Protein AF-A0A562VFV6-F1 (afdb_monomer_lite)

pLDDT: mean 75.61, std 17.49, range [43.47, 95.12]

Organism: NCBI:txid345631

Foldseek 3Di:
DDDDDDPDDDDPDPPPPPQVVVVVVVVVVVVVCVVVVFADDKDFDDDPRGTDDIDDDGDDPPDDDPDD

Sequence (68 aa):
MNNRKNISSMGSRPVQRVRDDKYSRLVEVISDLIDKEFTGHLKINFSQGGIGRIEKFEEILRGTVPGE

Secondary structure (DSSP, 8-state):
----------------SHHHHHHHHHHHHHHHHHHTT--EEEEEEEETTEEEEEEEEE-------S--

Structure (mmCIF, N/CA/C/O backbone):
data_AF-A0A562VFV6-F1
#
_entry.id   AF-A0A562VFV6-F1
#
loop_
_atom_site.group_PDB
_atom_site.id
_atom_site.type_symbol
_atom_site.label_atom_id
_atom_site.label_alt_id
_atom_site.label_comp_id
_atom_site.label_asym_id
_atom_site.label_entity_id
_atom_site.label_seq_id
_atom_site.pdbx_PDB_ins_code
_atom_site.Cartn_x
_atom_site.Cartn_y
_atom_site.Cartn_z
_atom_site.occupancy
_atom_site.B_iso_or_equiv
_atom_site.auth_seq_id
_atom_site.auth_comp_id
_atom_site.auth_asym_id
_atom_site.auth_atom_id
_atom_site.pdbx_PDB_model_num
ATOM 1 N N . MET A 1 1 ? 42.903 -31.962 -41.836 1.00 43.97 1 MET A N 1
ATOM 2 C CA . MET A 1 1 ? 42.449 -30.553 -41.797 1.00 43.97 1 MET A CA 1
ATOM 3 C C . MET A 1 1 ? 41.181 -30.488 -40.964 1.00 43.97 1 MET A C 1
ATOM 5 O O . MET A 1 1 ? 40.154 -30.998 -41.384 1.00 43.97 1 MET A O 1
ATOM 9 N N . ASN A 1 2 ? 41.288 -29.948 -39.751 1.00 43.47 2 ASN A N 1
ATOM 10 C CA . ASN A 1 2 ? 40.171 -29.777 -38.824 1.00 43.47 2 ASN A CA 1
ATOM 11 C C . ASN A 1 2 ? 39.392 -28.521 -39.217 1.00 43.47 2 ASN A C 1
ATOM 13 O O . ASN A 1 2 ? 40.008 -27.464 -39.315 1.00 43.47 2 ASN A O 1
ATOM 17 N N . ASN A 1 3 ? 38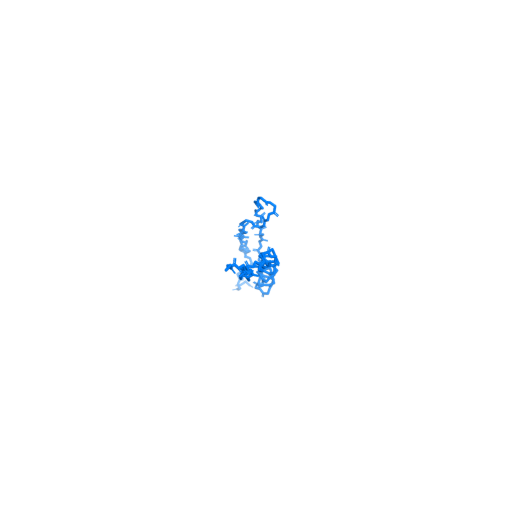.066 -28.590 -39.366 1.00 48.22 3 ASN A N 1
ATOM 18 C CA . ASN A 1 3 ? 37.250 -27.376 -39.349 1.00 48.22 3 ASN A CA 1
ATOM 19 C C . ASN A 1 3 ? 35.925 -27.572 -38.594 1.00 48.22 3 ASN A C 1
ATOM 21 O O . ASN A 1 3 ? 34.912 -27.995 -39.134 1.00 48.22 3 ASN A O 1
ATOM 25 N N . ARG A 1 4 ? 36.027 -27.227 -37.304 1.00 47.75 4 ARG A N 1
ATOM 26 C CA . ARG A 1 4 ? 35.094 -26.442 -36.482 1.00 47.75 4 ARG A CA 1
ATOM 27 C C . ARG A 1 4 ? 33.645 -26.922 -36.358 1.00 47.75 4 ARG A C 1
ATOM 29 O O . ARG A 1 4 ? 32.738 -26.476 -37.047 1.00 47.75 4 ARG A O 1
ATOM 36 N N . LYS A 1 5 ? 33.444 -27.683 -35.278 1.00 52.62 5 LYS A N 1
ATOM 37 C CA . LYS A 1 5 ? 32.257 -27.597 -34.421 1.00 52.62 5 LYS A CA 1
ATOM 38 C C . LYS A 1 5 ? 32.036 -26.128 -34.019 1.00 52.62 5 LYS A C 1
ATOM 40 O O . LYS A 1 5 ? 32.844 -25.590 -33.272 1.00 52.62 5 LYS A O 1
ATOM 45 N N . ASN A 1 6 ? 30.951 -25.514 -34.481 1.00 49.62 6 ASN A N 1
ATOM 46 C CA . ASN A 1 6 ? 30.396 -24.291 -33.898 1.00 49.62 6 ASN A CA 1
ATOM 47 C C . ASN A 1 6 ? 28.963 -24.594 -33.456 1.00 49.62 6 ASN A C 1
ATOM 49 O O . ASN A 1 6 ? 28.000 -24.329 -34.164 1.00 49.62 6 ASN A O 1
ATOM 53 N N . ILE A 1 7 ? 28.846 -25.191 -32.273 1.00 59.19 7 ILE A N 1
ATOM 54 C CA . ILE A 1 7 ? 27.612 -25.179 -31.489 1.00 59.19 7 ILE A CA 1
ATOM 55 C C . ILE A 1 7 ? 27.948 -24.300 -30.290 1.00 59.19 7 ILE A C 1
ATOM 57 O O . ILE A 1 7 ? 28.400 -24.781 -29.253 1.00 59.19 7 ILE A O 1
ATOM 61 N N . SER A 1 8 ? 27.849 -22.984 -30.477 1.00 51.84 8 SER A N 1
ATOM 62 C CA . SER A 1 8 ? 27.915 -22.043 -29.365 1.00 51.84 8 SER A CA 1
ATOM 63 C C . SER A 1 8 ? 26.599 -22.126 -28.603 1.00 51.84 8 SER A C 1
ATOM 65 O O . SER A 1 8 ? 25.542 -21.712 -29.076 1.00 51.84 8 SER A O 1
ATOM 67 N N . SER A 1 9 ? 26.717 -22.732 -27.432 1.00 57.03 9 SER A N 1
ATOM 68 C CA . SER A 1 9 ? 25.749 -22.840 -26.358 1.00 57.03 9 SER A CA 1
ATOM 69 C C . SER A 1 9 ? 25.177 -21.497 -25.902 1.00 57.03 9 SER A C 1
ATOM 71 O O . SER A 1 9 ? 25.905 -20.514 -25.821 1.00 57.03 9 SER A O 1
ATOM 73 N N . MET A 1 10 ? 23.920 -21.557 -25.459 1.00 55.31 10 MET A N 1
ATOM 74 C CA . MET A 1 10 ? 23.305 -20.756 -24.393 1.00 55.31 10 MET A CA 1
ATOM 75 C C . MET A 1 10 ? 23.398 -19.229 -24.482 1.00 55.31 10 MET A C 1
ATOM 77 O O . MET A 1 10 ? 24.412 -18.601 -24.199 1.00 55.31 10 MET A O 1
ATOM 81 N N . GLY A 1 11 ? 22.228 -18.633 -24.697 1.00 51.00 11 GLY A N 1
ATOM 82 C CA . GLY A 1 11 ? 21.979 -17.227 -24.430 1.00 51.00 11 GLY A CA 1
ATOM 83 C C . GLY A 1 11 ? 20.494 -16.893 -24.372 1.00 51.00 11 GLY A C 1
ATOM 84 O O . GLY A 1 11 ? 20.107 -15.821 -24.823 1.00 51.00 11 GLY A O 1
ATOM 85 N N . SER A 1 12 ? 19.640 -17.783 -23.852 1.00 58.56 12 SER A N 1
ATOM 86 C CA . SER A 1 12 ? 18.302 -17.359 -23.433 1.00 58.56 12 SER A CA 1
ATOM 87 C C . SER A 1 12 ? 18.505 -16.306 -22.347 1.00 58.56 12 SER A C 1
ATOM 89 O O . SER A 1 12 ? 18.971 -16.634 -21.259 1.00 58.56 12 SER A O 1
ATOM 91 N N . ARG A 1 13 ? 18.219 -15.035 -22.633 1.00 59.84 13 ARG A N 1
ATOM 92 C CA . ARG A 1 13 ? 18.091 -13.998 -21.604 1.00 59.84 13 ARG A CA 1
ATOM 93 C C . ARG A 1 13 ? 16.622 -13.941 -21.178 1.00 59.84 13 ARG A C 1
ATOM 95 O O . ARG A 1 13 ? 15.869 -13.209 -21.816 1.00 59.84 13 ARG A O 1
ATOM 102 N N . PRO A 1 14 ? 16.161 -14.645 -20.129 1.00 58.88 14 PRO A N 1
ATOM 103 C CA . PRO A 1 14 ? 14.879 -14.326 -19.539 1.00 58.88 14 PRO A CA 1
ATOM 104 C C . PRO A 1 14 ? 15.143 -13.313 -18.429 1.00 58.88 14 PRO A C 1
ATOM 106 O O . PRO A 1 14 ? 15.296 -13.683 -17.273 1.00 58.88 14 PRO A O 1
ATOM 109 N N . VAL A 1 15 ? 15.237 -12.025 -18.749 1.00 55.47 15 VAL A N 1
ATOM 110 C CA . VAL A 1 15 ? 15.265 -11.007 -17.680 1.00 55.47 15 VAL A CA 1
ATOM 111 C C . VAL A 1 15 ? 14.249 -9.916 -17.968 1.00 55.47 15 VAL A C 1
ATOM 113 O O . VAL A 1 15 ? 14.530 -8.725 -17.952 1.00 55.47 15 VAL A O 1
ATOM 116 N N . GLN A 1 16 ? 13.023 -10.357 -18.227 1.00 54.03 16 GLN A N 1
ATOM 117 C CA . GLN A 1 16 ? 11.846 -9.501 -18.253 1.00 54.03 16 GLN A CA 1
ATOM 118 C C . GLN A 1 16 ? 10.729 -10.193 -17.459 1.00 54.03 16 GLN A C 1
ATOM 120 O O . GLN A 1 16 ? 9.723 -10.601 -18.017 1.00 54.03 16 GLN A O 1
ATOM 125 N N . ARG A 1 17 ? 10.960 -10.429 -16.161 1.00 53.12 17 ARG A N 1
ATOM 126 C CA . ARG A 1 17 ? 9.924 -10.932 -15.229 1.00 53.12 17 ARG A CA 1
ATOM 127 C C . ARG A 1 17 ? 9.893 -10.220 -13.877 1.00 53.12 17 ARG A C 1
ATOM 129 O O . ARG A 1 17 ? 8.862 -10.173 -13.240 1.00 53.12 17 ARG A O 1
ATOM 136 N N . VAL A 1 18 ? 10.980 -9.559 -13.479 1.00 55.56 18 VAL A N 1
ATOM 137 C CA . VAL A 1 18 ? 11.091 -8.988 -12.123 1.00 55.56 18 VAL A CA 1
ATOM 138 C C . VAL A 1 18 ? 10.220 -7.737 -11.906 1.00 55.56 18 VAL A C 1
ATOM 140 O O . VAL A 1 18 ? 9.926 -7.382 -10.767 1.00 55.56 18 VAL A O 1
ATOM 143 N N . ARG A 1 19 ? 9.825 -7.028 -12.977 1.00 55.03 19 ARG A N 1
ATOM 144 C CA . ARG A 1 19 ? 9.002 -5.811 -12.853 1.00 55.03 19 ARG A CA 1
ATOM 145 C C . ARG A 1 19 ? 7.563 -6.133 -12.456 1.00 55.03 19 ARG A C 1
ATOM 147 O O . ARG A 1 19 ? 7.085 -5.527 -11.503 1.00 55.03 19 ARG A O 1
ATOM 154 N N . ASP A 1 20 ? 6.932 -7.098 -13.119 1.00 60.09 20 ASP A N 1
ATOM 155 C CA . ASP A 1 20 ? 5.542 -7.474 -12.836 1.00 60.09 20 ASP A CA 1
ATOM 156 C C . ASP A 1 20 ? 5.393 -8.001 -11.403 1.00 60.09 20 ASP A C 1
ATOM 158 O O . ASP A 1 20 ? 4.479 -7.601 -10.688 1.00 60.09 20 ASP A O 1
ATOM 162 N N . ASP A 1 21 ? 6.385 -8.755 -10.918 1.00 78.19 21 ASP A N 1
ATOM 163 C CA . ASP A 1 21 ? 6.354 -9.367 -9.587 1.00 78.19 21 ASP A CA 1
ATOM 164 C C . ASP A 1 21 ? 6.195 -8.354 -8.440 1.00 78.19 21 ASP A C 1
ATOM 166 O O . ASP A 1 21 ? 5.526 -8.630 -7.444 1.00 78.19 21 ASP A O 1
ATOM 170 N N . LYS A 1 22 ? 6.815 -7.170 -8.536 1.00 80.44 22 LYS A N 1
ATOM 171 C CA . LYS A 1 22 ? 6.736 -6.160 -7.464 1.00 80.44 22 LYS A CA 1
ATOM 172 C C . LYS A 1 22 ? 5.400 -5.428 -7.449 1.00 80.44 22 LYS A C 1
ATOM 174 O O . LYS A 1 22 ? 4.909 -5.101 -6.371 1.00 80.44 22 LYS A O 1
ATOM 179 N N . TYR A 1 23 ? 4.837 -5.159 -8.624 1.00 84.75 23 TYR A N 1
ATOM 180 C CA . TYR A 1 23 ? 3.528 -4.522 -8.731 1.00 84.75 23 TYR A CA 1
ATOM 181 C C . TYR A 1 23 ? 2.425 -5.479 -8.289 1.00 84.75 23 TYR A C 1
ATOM 183 O O . TYR A 1 23 ? 1.595 -5.083 -7.477 1.00 84.75 23 TYR A O 1
ATOM 191 N N . SER A 1 24 ? 2.465 -6.740 -8.728 1.00 87.25 24 SER A N 1
ATOM 192 C CA . SER A 1 24 ? 1.513 -7.762 -8.282 1.00 87.25 24 SER A CA 1
ATOM 193 C C . SER A 1 24 ? 1.534 -7.933 -6.763 1.00 87.25 24 SER A C 1
ATOM 195 O O . SER A 1 24 ? 0.483 -7.879 -6.136 1.00 87.25 24 SER A O 1
ATOM 197 N N . ARG A 1 25 ? 2.722 -7.995 -6.146 1.00 85.50 25 ARG A N 1
ATOM 198 C CA . ARG A 1 25 ? 2.845 -8.044 -4.677 1.00 85.50 25 ARG A CA 1
ATOM 199 C C . ARG A 1 25 ? 2.295 -6.804 -3.980 1.00 85.50 25 ARG A C 1
ATOM 201 O O . ARG A 1 25 ? 1.723 -6.919 -2.905 1.00 85.50 25 ARG A O 1
ATOM 208 N N . LEU A 1 26 ? 2.482 -5.613 -4.555 1.00 88.56 26 LEU A N 1
ATOM 209 C CA . LEU A 1 26 ? 1.897 -4.395 -3.991 1.00 88.56 26 LEU A CA 1
ATOM 210 C C . LEU A 1 26 ? 0.366 -4.461 -4.030 1.00 88.56 26 LEU A C 1
ATOM 212 O O . LEU A 1 26 ? -0.271 -4.093 -3.049 1.00 88.56 26 LEU A O 1
ATOM 216 N N . VAL A 1 27 ? -0.211 -4.941 -5.134 1.00 91.88 27 VAL A N 1
ATOM 217 C CA . VAL A 1 27 ? -1.663 -5.128 -5.257 1.00 91.88 27 VAL A CA 1
ATOM 218 C C . VAL A 1 27 ? -2.166 -6.132 -4.222 1.00 91.88 27 VAL A C 1
ATOM 220 O O . VAL A 1 27 ? -3.100 -5.807 -3.502 1.00 91.88 27 VAL A O 1
ATOM 223 N N . GLU A 1 28 ? -1.509 -7.286 -4.075 1.00 91.31 28 GLU A N 1
ATOM 224 C CA . GLU A 1 28 ? -1.854 -8.291 -3.056 1.00 91.31 28 GLU A CA 1
ATOM 225 C C . GLU A 1 28 ? -1.824 -7.706 -1.638 1.00 91.31 28 GLU A C 1
ATOM 227 O O . GLU A 1 28 ? -2.761 -7.903 -0.869 1.00 91.31 28 GLU A O 1
ATOM 232 N N . VAL A 1 29 ? -0.788 -6.929 -1.301 1.00 90.31 29 VAL A N 1
ATOM 233 C CA . VAL A 1 29 ? -0.687 -6.261 0.006 1.00 90.31 29 VAL A CA 1
ATOM 234 C C . VAL A 1 29 ? -1.813 -5.248 0.204 1.00 90.31 29 VAL A C 1
ATOM 236 O O . VAL A 1 29 ? -2.377 -5.180 1.290 1.00 90.31 29 VAL A O 1
ATOM 239 N N . ILE A 1 30 ? -2.148 -4.452 -0.814 1.00 93.06 30 ILE A N 1
ATOM 240 C CA . ILE A 1 30 ? -3.247 -3.482 -0.720 1.00 93.06 30 ILE A CA 1
ATOM 241 C C . ILE A 1 30 ? -4.587 -4.203 -0.542 1.00 93.06 30 ILE A C 1
ATOM 243 O O . ILE A 1 30 ? -5.371 -3.787 0.305 1.00 93.06 30 ILE A O 1
ATOM 247 N N . SER A 1 31 ? -4.838 -5.284 -1.284 1.00 94.94 31 SER A N 1
ATOM 248 C CA . SER A 1 31 ? -6.045 -6.102 -1.127 1.00 94.94 31 SER A CA 1
ATOM 249 C C . SER A 1 31 ? -6.172 -6.651 0.293 1.00 94.94 31 SER A C 1
ATOM 251 O O . SER A 1 31 ? -7.198 -6.456 0.933 1.00 94.94 31 SER A O 1
ATOM 253 N N . ASP A 1 32 ? -5.097 -7.227 0.828 1.00 93.69 32 ASP A N 1
ATOM 254 C CA . ASP A 1 32 ? -5.078 -7.794 2.180 1.00 93.69 32 ASP A CA 1
ATOM 255 C C . ASP A 1 32 ? -5.269 -6.717 3.271 1.00 93.69 32 ASP A C 1
ATOM 257 O O . ASP A 1 32 ? -5.816 -6.984 4.340 1.00 93.69 32 ASP A O 1
ATOM 261 N N . LEU A 1 33 ? -4.850 -5.473 3.010 1.00 92.69 33 LEU A N 1
ATOM 262 C CA . LEU A 1 33 ? -5.111 -4.330 3.892 1.00 92.69 33 LEU A CA 1
ATOM 263 C C . LEU A 1 33 ? -6.569 -3.866 3.832 1.00 92.69 33 LEU A C 1
ATOM 265 O O . LEU A 1 33 ? -7.126 -3.527 4.874 1.00 92.69 33 LEU A O 1
ATOM 269 N N . ILE A 1 34 ? -7.184 -3.867 2.647 1.00 91.88 34 ILE A N 1
ATOM 270 C CA . ILE A 1 34 ? -8.612 -3.559 2.481 1.00 91.88 34 ILE A CA 1
ATOM 271 C C . ILE A 1 34 ? -9.455 -4.591 3.238 1.00 91.88 34 ILE A C 1
ATOM 273 O O . ILE A 1 34 ? -10.322 -4.203 4.018 1.00 91.88 34 ILE A O 1
ATOM 277 N N . ASP A 1 35 ? -9.154 -5.881 3.072 1.00 95.12 35 ASP A N 1
ATOM 278 C CA . ASP A 1 35 ? -9.889 -6.978 3.717 1.00 95.12 35 ASP A CA 1
ATOM 279 C C . ASP A 1 35 ? -9.785 -6.942 5.250 1.00 95.12 35 ASP A C 1
ATOM 281 O O . ASP A 1 35 ? -10.682 -7.400 5.955 1.00 95.12 35 ASP A O 1
ATOM 285 N N . LYS A 1 36 ? -8.694 -6.376 5.777 1.00 91.31 36 LYS A N 1
ATOM 286 C CA . LYS A 1 36 ? -8.454 -6.200 7.218 1.00 91.31 36 LYS A CA 1
ATOM 287 C C . LYS A 1 36 ? -8.966 -4.870 7.764 1.00 91.31 36 LYS A C 1
ATOM 289 O O . LYS A 1 36 ? -8.598 -4.512 8.880 1.00 91.31 36 LYS A O 1
ATOM 294 N N . GLU A 1 37 ? -9.754 -4.138 6.977 1.00 90.69 37 GLU A N 1
ATOM 295 C CA . GLU A 1 37 ? -10.300 -2.826 7.341 1.00 90.69 37 GLU A CA 1
ATOM 296 C C . GLU A 1 37 ? -9.203 -1.865 7.828 1.00 90.69 37 GLU A C 1
ATOM 298 O O . GLU A 1 37 ? -9.373 -1.118 8.790 1.00 90.69 37 GLU A O 1
ATOM 303 N N . PHE A 1 38 ? -8.035 -1.910 7.176 1.00 90.50 38 PHE A N 1
ATOM 304 C CA . PHE A 1 38 ? -6.885 -1.106 7.568 1.00 90.50 38 PHE A CA 1
ATOM 305 C C . PHE A 1 38 ? -7.223 0.388 7.578 1.00 90.50 38 PHE A C 1
ATOM 307 O O . PHE A 1 38 ? -7.613 0.967 6.562 1.00 90.50 38 PHE A O 1
ATOM 314 N N . THR A 1 39 ? -6.964 1.026 8.716 1.00 90.62 39 THR A N 1
ATOM 315 C CA . THR A 1 39 ? -7.065 2.471 8.905 1.00 90.62 39 THR A CA 1
ATOM 316 C C . THR A 1 39 ? -5.671 3.082 8.975 1.00 90.62 39 THR A C 1
ATOM 318 O O . THR A 1 39 ? -4.836 2.681 9.786 1.00 90.62 39 THR A O 1
ATOM 321 N N . GLY A 1 40 ? -5.393 4.053 8.110 1.00 91.06 40 GLY A N 1
ATOM 322 C CA . GLY A 1 40 ? -4.112 4.751 8.054 1.00 91.06 40 GLY A CA 1
ATOM 323 C C . GLY A 1 40 ? -3.635 4.967 6.623 1.00 91.06 40 GLY A C 1
ATOM 324 O O . GLY A 1 40 ? -4.439 5.125 5.705 1.00 91.06 40 GLY A O 1
ATOM 325 N N . HIS A 1 41 ? -2.318 4.989 6.407 1.00 92.25 41 HIS A N 1
ATOM 326 C CA . HIS A 1 41 ? -1.747 5.235 5.082 1.00 92.25 41 HIS A CA 1
ATOM 327 C C . HIS A 1 41 ? -0.507 4.386 4.782 1.00 92.25 41 HIS A C 1
ATOM 329 O O . HIS A 1 41 ? 0.223 3.934 5.668 1.00 92.25 41 HIS A O 1
ATOM 335 N N . LEU A 1 42 ? -0.256 4.193 3.486 1.00 93.25 42 LEU A N 1
ATOM 336 C CA . LEU A 1 42 ? 0.957 3.573 2.965 1.00 93.25 42 LEU A CA 1
ATOM 337 C C . LEU A 1 42 ? 1.859 4.634 2.339 1.00 93.25 42 LEU A C 1
ATOM 339 O O . LEU A 1 42 ? 1.398 5.481 1.573 1.00 93.25 42 LEU A O 1
ATOM 343 N N . LYS A 1 43 ? 3.163 4.545 2.592 1.00 94.12 43 LYS A N 1
ATOM 344 C CA . LYS A 1 43 ? 4.179 5.348 1.906 1.00 94.12 43 LYS A CA 1
ATOM 345 C C . LYS A 1 43 ? 5.012 4.457 0.999 1.00 94.12 43 LYS A C 1
ATOM 347 O O . LYS A 1 43 ? 5.719 3.564 1.464 1.00 94.12 43 LYS A O 1
ATOM 352 N N . ILE A 1 44 ? 4.962 4.735 -0.299 1.00 91.81 44 ILE A N 1
ATOM 353 C CA . ILE A 1 44 ? 5.726 4.008 -1.314 1.00 91.81 44 ILE A CA 1
ATOM 354 C C . ILE A 1 44 ? 6.920 4.863 -1.730 1.00 91.81 44 ILE A C 1
ATOM 356 O O . ILE A 1 44 ? 6.772 5.964 -2.252 1.00 91.81 44 ILE A O 1
ATOM 360 N N . ASN A 1 45 ? 8.118 4.340 -1.505 1.00 92.50 45 ASN A N 1
ATOM 361 C CA . ASN A 1 45 ? 9.373 4.961 -1.890 1.00 92.50 45 ASN A CA 1
ATOM 362 C C . ASN A 1 45 ? 9.879 4.297 -3.173 1.00 92.50 45 ASN A C 1
ATOM 364 O O . ASN A 1 45 ? 10.096 3.079 -3.219 1.00 92.50 45 ASN A O 1
ATOM 368 N N . PHE A 1 46 ? 10.107 5.112 -4.197 1.00 90.88 46 PHE A N 1
ATOM 369 C CA . PHE A 1 46 ? 10.673 4.678 -5.468 1.00 90.88 46 PHE A CA 1
ATOM 370 C C . PHE A 1 46 ? 12.194 4.858 -5.474 1.00 90.88 46 PHE A C 1
ATOM 372 O O . PHE A 1 46 ? 12.717 5.816 -4.909 1.00 90.88 46 PHE A O 1
ATOM 379 N N . SER A 1 47 ? 12.910 3.944 -6.125 1.00 91.31 47 SER A N 1
ATOM 380 C CA . SER A 1 47 ? 14.355 4.045 -6.354 1.00 91.31 47 SER A CA 1
ATOM 381 C C . SER A 1 47 ? 14.691 3.533 -7.750 1.00 91.31 47 SER A C 1
ATOM 383 O O . SER A 1 47 ? 14.165 2.501 -8.168 1.00 91.31 47 SER A O 1
ATOM 385 N N . GLN A 1 48 ? 15.531 4.273 -8.484 1.00 88.69 48 GLN A N 1
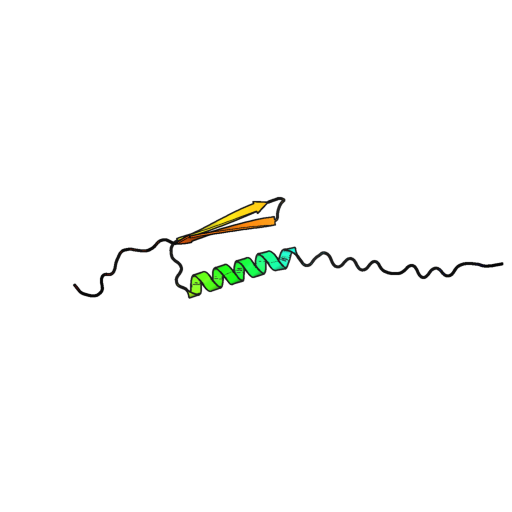ATOM 386 C CA . GLN A 1 48 ? 15.978 3.937 -9.847 1.00 88.69 48 GLN A CA 1
ATOM 387 C C . GLN A 1 48 ? 14.835 3.512 -10.795 1.00 88.69 48 GLN A C 1
ATOM 389 O O . GLN A 1 48 ? 14.972 2.582 -11.585 1.00 88.69 48 GLN A O 1
ATOM 394 N N . GLY A 1 49 ? 13.679 4.179 -10.702 1.00 83.56 49 GLY A N 1
ATOM 395 C CA . GLY A 1 49 ? 12.524 3.911 -11.567 1.00 83.56 49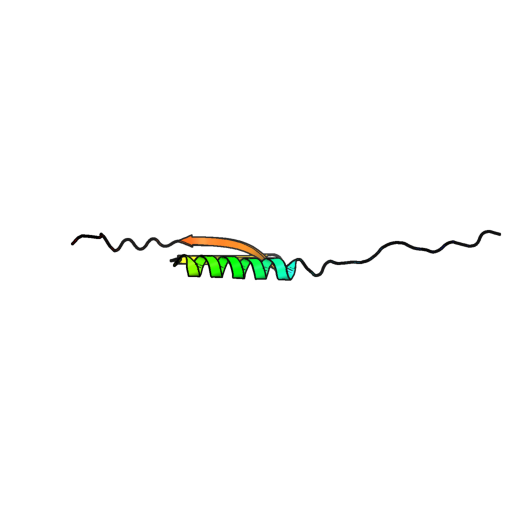 GLY A CA 1
ATOM 396 C C . GLY A 1 49 ? 11.687 2.679 -11.195 1.00 83.56 49 GLY A C 1
ATOM 397 O O . GLY A 1 49 ? 10.847 2.271 -11.992 1.00 83.56 49 GLY A O 1
ATOM 398 N N . GLY A 1 50 ? 11.880 2.086 -10.011 1.00 84.81 50 GLY A N 1
ATOM 399 C CA . GLY A 1 50 ? 11.065 0.975 -9.509 1.00 84.81 50 GLY A CA 1
ATOM 400 C C . GLY A 1 50 ? 10.663 1.120 -8.040 1.00 84.81 50 GLY A C 1
ATOM 401 O O . GLY A 1 50 ? 11.146 2.000 -7.326 1.00 84.81 50 GLY A O 1
ATOM 402 N N . ILE A 1 51 ? 9.776 0.235 -7.573 1.00 87.62 51 ILE A N 1
ATOM 403 C CA . ILE A 1 51 ? 9.375 0.169 -6.160 1.00 87.62 51 ILE A CA 1
ATOM 404 C C . ILE A 1 51 ? 10.577 -0.294 -5.321 1.00 87.62 51 ILE A C 1
ATOM 406 O O . ILE A 1 51 ? 11.125 -1.388 -5.538 1.00 87.62 51 ILE A O 1
ATOM 410 N N . GLY A 1 52 ? 10.984 0.561 -4.380 1.00 88.94 52 GLY A N 1
ATOM 411 C CA . GLY A 1 52 ? 12.078 0.321 -3.444 1.00 88.94 52 GLY A CA 1
ATOM 412 C C . GLY A 1 52 ? 11.580 -0.148 -2.078 1.00 88.94 52 GLY A C 1
ATOM 413 O O . GLY A 1 52 ? 11.873 -1.272 -1.680 1.00 88.94 52 GLY A O 1
ATOM 414 N N . ARG A 1 53 ? 10.822 0.702 -1.371 1.00 89.88 53 ARG A N 1
ATOM 415 C CA . ARG A 1 53 ? 10.349 0.444 0.003 1.00 89.88 53 ARG A CA 1
ATOM 416 C C . ARG A 1 53 ? 8.890 0.846 0.169 1.00 89.88 53 ARG A C 1
ATOM 418 O O . ARG A 1 53 ? 8.521 1.942 -0.234 1.00 89.88 53 ARG A O 1
ATOM 425 N N . ILE A 1 54 ? 8.099 0.004 0.821 1.00 90.19 54 ILE A N 1
ATOM 426 C CA . ILE A 1 54 ? 6.725 0.313 1.226 1.00 90.19 54 ILE A CA 1
ATOM 427 C C . ILE A 1 54 ? 6.704 0.367 2.755 1.00 90.19 54 ILE A C 1
ATOM 429 O O . ILE A 1 54 ? 7.205 -0.546 3.406 1.00 90.19 54 ILE A O 1
ATOM 433 N N . GLU A 1 55 ? 6.177 1.447 3.318 1.00 93.19 55 GLU A N 1
ATOM 434 C CA . GLU A 1 55 ? 6.012 1.647 4.760 1.00 93.19 55 GLU A CA 1
ATOM 435 C C . GLU A 1 55 ? 4.513 1.733 5.078 1.00 93.19 55 GLU A C 1
ATOM 437 O O . GLU A 1 55 ? 3.768 2.372 4.332 1.00 93.19 55 GLU A O 1
ATOM 442 N N . LYS A 1 56 ? 4.077 1.090 6.167 1.00 92.19 56 LYS A N 1
ATOM 443 C CA . LYS A 1 56 ? 2.687 1.074 6.647 1.00 92.19 56 LYS A CA 1
ATOM 444 C C . LYS A 1 56 ? 2.588 1.898 7.929 1.00 92.19 56 LYS A C 1
ATOM 446 O O . LYS A 1 56 ? 3.346 1.646 8.864 1.00 92.19 56 LYS A O 1
ATOM 451 N N . PHE A 1 57 ? 1.644 2.832 7.976 1.00 92.88 57 PHE A N 1
ATOM 452 C CA . PHE A 1 57 ? 1.359 3.660 9.147 1.00 92.88 57 PHE A CA 1
ATOM 453 C C . PHE A 1 57 ? -0.105 3.491 9.524 1.00 92.88 57 PHE A C 1
ATOM 455 O O . PHE A 1 57 ? -0.985 3.927 8.789 1.00 92.88 57 PHE A O 1
ATOM 462 N N . GLU A 1 58 ? -0.351 2.815 10.640 1.00 89.12 58 GLU A N 1
ATOM 463 C CA . GLU A 1 58 ? -1.693 2.480 11.109 1.00 89.12 58 GLU A CA 1
ATOM 464 C C . GLU A 1 58 ? -2.215 3.542 12.076 1.00 89.12 58 GLU A C 1
ATOM 466 O O . GLU A 1 58 ? -1.503 3.982 12.981 1.00 89.12 58 GLU A O 1
ATOM 471 N N . GLU A 1 59 ? -3.460 3.950 11.875 1.00 84.56 59 GLU A N 1
ATOM 472 C CA . GLU A 1 59 ? -4.179 4.883 12.729 1.00 84.56 59 GLU A CA 1
ATOM 473 C C . GLU A 1 59 ? -5.161 4.094 13.589 1.00 84.56 59 GLU A C 1
ATOM 475 O O . GLU A 1 59 ? -6.162 3.578 13.099 1.00 84.56 59 GLU A O 1
ATOM 480 N N . ILE A 1 60 ? -4.889 4.001 14.891 1.00 77.19 60 ILE A N 1
ATOM 481 C CA . ILE A 1 60 ? -5.827 3.394 15.837 1.00 77.19 60 ILE A CA 1
ATOM 482 C C . ILE A 1 60 ? -6.879 4.449 16.179 1.00 77.19 60 ILE A C 1
ATOM 484 O O . ILE A 1 60 ? -6.602 5.391 16.928 1.00 77.19 60 ILE A O 1
ATOM 488 N N . LEU A 1 61 ? -8.094 4.285 15.657 1.00 69.00 61 LEU A N 1
ATOM 489 C CA . LEU A 1 61 ? -9.243 5.071 16.097 1.00 69.00 61 LEU A CA 1
ATOM 490 C C . LEU A 1 61 ? -9.546 4.710 17.559 1.00 69.00 61 LEU A C 1
ATOM 492 O O . LEU A 1 61 ? -10.135 3.675 17.864 1.00 69.00 61 LEU A O 1
ATOM 496 N N . ARG A 1 62 ? -9.123 5.562 18.498 1.00 65.81 62 ARG A N 1
ATOM 497 C CA . ARG A 1 62 ? -9.557 5.481 19.899 1.00 65.81 62 ARG A CA 1
ATOM 498 C C . ARG A 1 62 ? -11.015 5.925 19.974 1.00 65.81 62 ARG A C 1
ATOM 500 O O . ARG A 1 62 ? -11.273 7.096 20.229 1.00 65.81 62 ARG A O 1
ATOM 507 N N . GLY A 1 63 ? -11.964 5.031 19.715 1.00 66.19 63 GLY A N 1
ATOM 508 C CA . GLY A 1 63 ? -13.355 5.473 19.719 1.00 66.19 63 GLY A CA 1
ATOM 509 C C . GLY A 1 63 ? -14.412 4.441 19.380 1.00 66.19 63 GLY A C 1
ATOM 510 O O . GLY A 1 63 ? -15.198 4.696 18.487 1.00 66.19 63 GLY A O 1
ATOM 511 N N . THR A 1 64 ? -14.473 3.352 20.140 1.00 55.91 64 THR A N 1
ATOM 512 C CA . THR A 1 64 ? -15.734 2.866 20.724 1.00 55.91 64 THR A CA 1
ATOM 513 C C . THR A 1 64 ? -15.354 2.058 21.954 1.00 55.91 64 THR A C 1
ATOM 515 O O . THR A 1 64 ? -14.912 0.917 21.841 1.00 55.91 64 THR A O 1
ATOM 518 N N . VAL A 1 65 ? -15.467 2.659 23.137 1.00 62.94 65 VAL A N 1
ATOM 519 C CA . VAL A 1 65 ? -15.635 1.866 24.356 1.00 62.94 65 VAL A CA 1
ATOM 520 C C . VAL A 1 65 ? -16.963 1.114 24.199 1.00 62.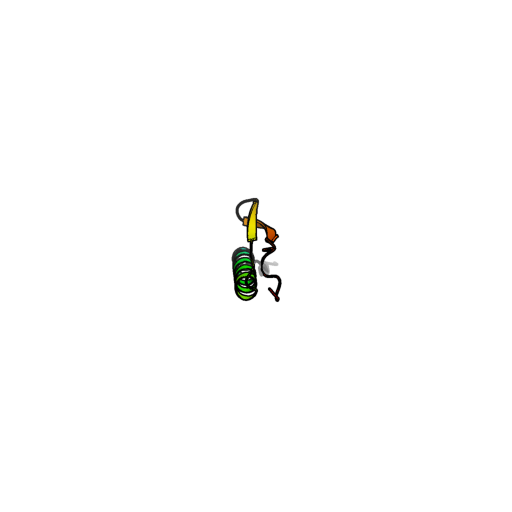94 65 VAL A C 1
ATOM 522 O O . VAL A 1 65 ? -17.992 1.765 24.025 1.00 62.94 65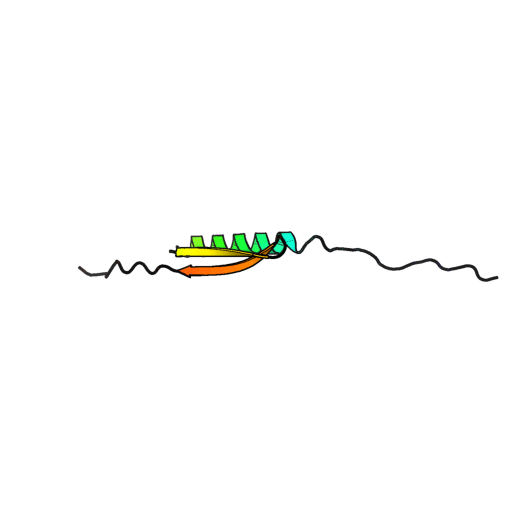 VAL A O 1
ATOM 525 N N . PRO A 1 66 ? -16.992 -0.229 24.177 1.00 53.62 66 PRO A N 1
ATOM 526 C CA . PRO A 1 66 ? -18.253 -0.951 24.239 1.00 53.62 66 PRO A CA 1
ATOM 527 C C . PRO A 1 66 ? -18.762 -0.827 25.680 1.00 53.62 66 PRO A C 1
ATOM 529 O O . PRO A 1 66 ? -18.197 -1.461 26.571 1.00 53.62 66 PRO A O 1
ATOM 532 N N . GLY A 1 67 ? -19.780 0.006 25.919 1.00 66.06 67 GLY A N 1
ATOM 533 C CA . GLY A 1 67 ? -20.503 0.015 27.199 1.00 66.06 67 GLY A CA 1
ATOM 534 C C . GLY A 1 67 ? -20.772 1.364 27.875 1.00 66.06 67 GLY A C 1
ATOM 535 O O . GLY A 1 67 ? -20.681 1.412 29.099 1.00 66.06 67 GLY A O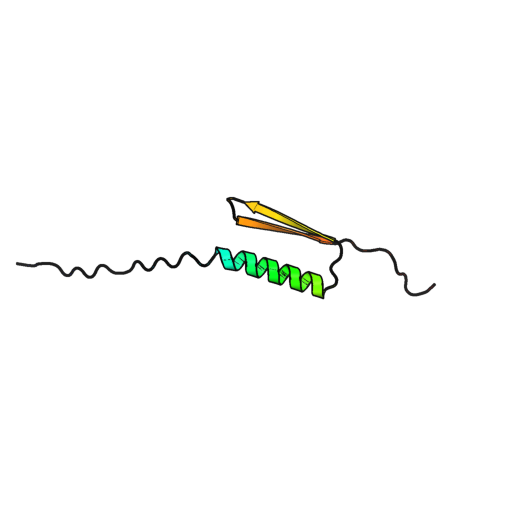 1
ATOM 536 N N . GLU A 1 68 ? -21.131 2.415 27.133 1.00 48.91 68 GLU A N 1
ATOM 537 C CA . GLU A 1 68 ? -22.030 3.457 27.675 1.00 48.91 68 GLU A CA 1
ATOM 538 C C . GLU A 1 68 ? -23.475 3.171 27.255 1.00 48.91 68 GLU A C 1
ATOM 540 O O . GLU A 1 68 ? -23.672 2.766 26.084 1.00 48.91 68 GLU A O 1
#

Radius of gyration: 24.64 Å; chains: 1; bounding box: 64×36×70 Å